Protein AF-A0A3N4JJP2-F1 (afdb_monomer_lite)

Foldseek 3Di:
DCCVLPVVVLVVQLVVLLVVVLVVPVVPPCNVVDDPVNVVVSSVVSNVVSVVVCCVPVVVSVVLVCQLCPNPDDPVCPSVVSHNDPPCPPDDDDPVVVVVVVVVVVVVPDDDDDDPPPDDDDDDPDDD

pLDDT: mean 79.4, std 16.86, range [38.22, 97.25]

Sequence (128 aa):
PLDISVNKPFKEMLRDLIDQKIFELESMEAFERWTVGDRHIMTTECVGNAFHQFHTHKVAIIHSSFCNVGLSLLIDSSLDYKIDIKGFENFQIGHWRQDLRTLDELADVGDTVDIEDTSIEFVHTGLE

Radius of gyration: 24.87 Å; chains: 1; bounding box: 68×40×52 Å

Structure (mmCIF, N/CA/C/O backbone):
data_AF-A0A3N4JJP2-F1
#
_entry.id   AF-A0A3N4JJP2-F1
#
loop_
_atom_site.group_PDB
_atom_site.id
_atom_site.type_symbol
_atom_site.label_atom_id
_atom_site.label_alt_id
_atom_site.label_comp_id
_atom_site.label_asym_id
_atom_site.label_entity_id
_atom_site.label_seq_id
_atom_site.pdbx_PDB_ins_code
_atom_site.Cartn_x
_atom_site.Cartn_y
_atom_site.Cartn_z
_atom_site.occupancy
_atom_site.B_iso_or_equiv
_atom_site.auth_seq_id
_atom_site.auth_comp_id
_atom_site.auth_asym_id
_atom_site.auth_atom_id
_atom_site.pdbx_PDB_model_num
ATOM 1 N N . PRO A 1 1 ? -5.125 6.516 10.486 1.00 71.06 1 PRO A N 1
ATOM 2 C CA . PRO A 1 1 ? -5.024 5.099 10.933 1.00 71.06 1 PRO A CA 1
ATOM 3 C C . PRO A 1 1 ? -4.674 4.143 9.787 1.00 71.06 1 PRO A C 1
ATOM 5 O O . PRO A 1 1 ? -3.596 3.564 9.816 1.00 71.06 1 PRO A O 1
ATOM 8 N N . LEU A 1 2 ? -5.516 4.065 8.747 1.00 82.50 2 LEU A N 1
ATOM 9 C CA . LEU A 1 2 ? -5.271 3.224 7.564 1.00 82.50 2 LEU A CA 1
ATOM 10 C C . LEU A 1 2 ? -3.965 3.570 6.840 1.00 82.50 2 LEU A C 1
ATOM 12 O O . LEU A 1 2 ? -3.231 2.676 6.438 1.00 82.50 2 LEU A O 1
ATOM 16 N N . ASP A 1 3 ? -3.634 4.859 6.731 1.00 78.94 3 ASP A N 1
ATOM 17 C CA . ASP A 1 3 ? -2.405 5.270 6.047 1.00 78.94 3 ASP A CA 1
ATOM 18 C C . ASP A 1 3 ? -1.133 4.724 6.722 1.00 78.94 3 ASP A C 1
ATOM 20 O O . ASP A 1 3 ? -0.211 4.256 6.061 1.00 78.94 3 ASP A O 1
ATOM 24 N N . ILE A 1 4 ? -1.122 4.681 8.056 1.00 83.56 4 ILE A N 1
ATOM 25 C CA . ILE A 1 4 ? 0.013 4.164 8.827 1.00 83.56 4 ILE A CA 1
ATOM 26 C C . ILE A 1 4 ? -0.007 2.634 8.861 1.00 83.56 4 ILE A C 1
ATOM 28 O O . ILE A 1 4 ? 1.029 2.006 8.666 1.00 83.56 4 ILE A O 1
ATOM 32 N N . SER A 1 5 ? -1.167 2.032 9.122 1.00 85.19 5 SER A N 1
ATOM 33 C CA . SER A 1 5 ? -1.268 0.592 9.371 1.00 85.19 5 SER A CA 1
ATOM 34 C C . SER A 1 5 ? -1.331 -0.246 8.094 1.00 85.19 5 SER A C 1
ATOM 36 O O . SER A 1 5 ? -0.920 -1.400 8.108 1.00 85.19 5 SER A O 1
ATOM 38 N N . VAL A 1 6 ? -1.826 0.313 6.988 1.00 90.94 6 VAL A N 1
ATOM 39 C CA . VAL A 1 6 ? -2.012 -0.398 5.714 1.00 90.94 6 VAL A CA 1
ATOM 40 C C . VAL A 1 6 ? -1.140 0.215 4.624 1.00 90.94 6 VAL A C 1
ATOM 42 O O . VAL A 1 6 ? -0.273 -0.476 4.092 1.00 90.94 6 VAL A O 1
ATOM 45 N N . ASN A 1 7 ? -1.300 1.508 4.316 1.00 91.44 7 ASN A N 1
ATOM 46 C CA . ASN A 1 7 ? -0.629 2.095 3.149 1.00 91.44 7 ASN A CA 1
ATOM 47 C C . ASN A 1 7 ? 0.890 2.108 3.294 1.00 91.44 7 ASN A C 1
ATOM 49 O O . ASN A 1 7 ? 1.588 1.760 2.347 1.00 91.44 7 ASN A O 1
ATOM 53 N N . LYS A 1 8 ? 1.414 2.520 4.451 1.00 92.81 8 LYS A N 1
ATOM 54 C CA . LYS A 1 8 ? 2.858 2.565 4.692 1.00 92.81 8 LYS A CA 1
ATOM 55 C C . LYS A 1 8 ? 3.516 1.185 4.537 1.00 92.81 8 LYS A C 1
ATOM 57 O O . LYS A 1 8 ? 4.382 1.074 3.672 1.00 92.81 8 LYS A O 1
ATOM 62 N N . PRO A 1 9 ? 3.103 0.131 5.266 1.00 93.75 9 PRO A N 1
ATOM 63 C CA . PRO A 1 9 ? 3.737 -1.177 5.125 1.00 93.75 9 PRO A CA 1
ATOM 64 C C . PRO A 1 9 ? 3.481 -1.825 3.757 1.00 93.75 9 PRO A C 1
ATOM 66 O O . PRO A 1 9 ? 4.312 -2.600 3.294 1.00 93.75 9 PRO A O 1
ATOM 69 N N . PHE A 1 10 ? 2.371 -1.506 3.081 1.00 95.50 10 PHE A N 1
ATOM 70 C CA . PHE A 1 10 ? 2.160 -1.926 1.694 1.00 95.50 10 PHE A CA 1
ATOM 71 C C . PHE A 1 10 ? 3.157 -1.255 0.738 1.00 95.50 10 PHE A C 1
ATOM 73 O O . PHE A 1 10 ? 3.778 -1.931 -0.076 1.00 95.50 10 PHE A O 1
ATOM 80 N N . LYS A 1 11 ? 3.347 0.066 0.852 1.00 94.88 11 LYS A N 1
ATOM 81 C CA . LYS A 1 11 ? 4.304 0.829 0.033 1.00 94.88 11 LYS A CA 1
ATOM 82 C C . LYS A 1 11 ? 5.749 0.394 0.277 1.00 94.88 11 LYS A C 1
ATOM 84 O O . LYS A 1 11 ? 6.524 0.374 -0.671 1.00 94.88 11 LYS A O 1
ATOM 89 N N . GLU A 1 12 ? 6.101 0.067 1.519 1.00 95.56 12 GLU A N 1
ATOM 90 C CA . GLU A 1 12 ? 7.413 -0.496 1.868 1.00 95.56 12 GLU A CA 1
ATOM 91 C C . GLU A 1 12 ? 7.621 -1.846 1.165 1.00 95.56 12 GLU A C 1
ATOM 93 O O . GLU A 1 12 ? 8.578 -1.987 0.415 1.00 95.56 12 GLU A O 1
ATOM 98 N N . MET A 1 13 ? 6.664 -2.774 1.270 1.00 95.81 13 MET A N 1
ATOM 99 C CA . MET A 1 13 ? 6.730 -4.066 0.570 1.00 95.81 13 MET A CA 1
ATOM 100 C C . MET A 1 13 ? 6.801 -3.921 -0.957 1.00 95.81 13 MET A C 1
ATOM 102 O O . MET A 1 13 ? 7.562 -4.625 -1.615 1.00 95.81 13 MET A O 1
ATOM 106 N N . LEU A 1 14 ? 6.005 -3.018 -1.536 1.00 97.25 14 LEU A N 1
ATOM 107 C CA . LEU A 1 14 ? 6.033 -2.755 -2.973 1.00 97.25 14 LEU A CA 1
ATOM 108 C C . LEU A 1 14 ? 7.400 -2.229 -3.420 1.00 97.25 14 LEU A C 1
ATOM 110 O O . LEU A 1 14 ? 7.889 -2.634 -4.471 1.00 97.25 14 LEU A O 1
ATOM 114 N N . ARG A 1 15 ? 8.011 -1.340 -2.630 1.00 96.56 15 ARG A N 1
ATOM 115 C CA . ARG A 1 15 ? 9.351 -0.821 -2.909 1.00 96.56 15 ARG A CA 1
ATOM 116 C C . ARG A 1 15 ? 10.377 -1.947 -2.914 1.00 96.56 15 ARG A C 1
ATOM 118 O O . ARG A 1 15 ? 11.081 -2.080 -3.905 1.00 96.56 15 ARG A O 1
ATOM 125 N N . ASP A 1 16 ? 10.383 -2.787 -1.882 1.00 95.94 16 ASP A N 1
ATOM 126 C CA . ASP A 1 16 ? 11.325 -3.906 -1.776 1.00 95.94 16 ASP A CA 1
ATOM 127 C C . ASP A 1 16 ? 11.204 -4.865 -2.976 1.00 95.94 16 ASP A C 1
ATOM 129 O O . ASP A 1 16 ? 12.209 -5.297 -3.537 1.00 95.94 16 ASP A O 1
ATOM 133 N N . LEU A 1 17 ? 9.974 -5.155 -3.422 1.00 95.38 17 LEU A N 1
ATOM 134 C CA . LEU A 1 17 ? 9.727 -6.005 -4.592 1.00 95.38 17 LEU A CA 1
ATOM 135 C C . LEU A 1 17 ? 10.181 -5.361 -5.905 1.00 95.38 17 LEU A C 1
ATOM 137 O O . LEU A 1 17 ? 10.736 -6.053 -6.756 1.00 95.38 17 LEU A O 1
ATOM 141 N N . ILE A 1 18 ? 9.945 -4.060 -6.086 1.00 94.69 18 ILE A N 1
ATOM 142 C CA . ILE A 1 18 ? 10.413 -3.332 -7.272 1.00 94.69 18 ILE A CA 1
ATOM 143 C C . ILE A 1 18 ? 11.941 -3.303 -7.299 1.00 94.69 18 ILE A C 1
ATOM 145 O O . ILE A 1 18 ? 12.520 -3.622 -8.333 1.00 9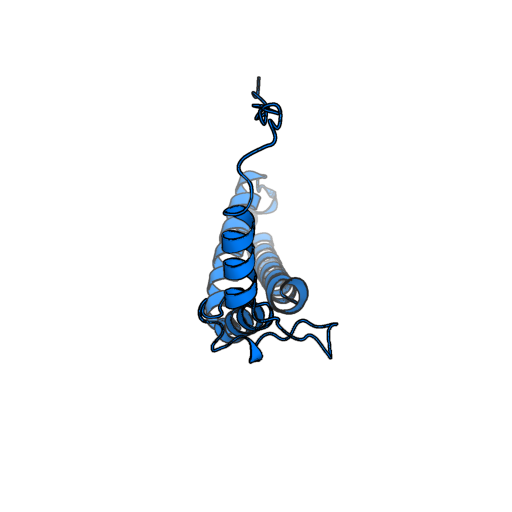4.69 18 ILE A O 1
ATOM 149 N N . ASP A 1 19 ? 12.586 -2.977 -6.180 1.00 93.88 19 ASP A N 1
ATOM 150 C CA . ASP A 1 19 ? 14.045 -2.901 -6.081 1.00 93.88 19 ASP A CA 1
ATOM 151 C C . ASP A 1 19 ? 14.683 -4.270 -6.358 1.00 93.88 19 ASP A C 1
ATOM 153 O O . ASP A 1 19 ? 15.631 -4.369 -7.139 1.00 93.88 19 ASP A O 1
ATOM 157 N N . GLN A 1 20 ? 14.114 -5.345 -5.800 1.00 93.25 20 GLN A N 1
ATOM 158 C CA . GLN A 1 20 ? 14.554 -6.707 -6.093 1.00 93.25 20 GLN A CA 1
ATOM 159 C C . GLN A 1 20 ? 14.395 -7.045 -7.580 1.00 93.25 20 GLN A C 1
ATOM 161 O O . GLN A 1 20 ? 15.322 -7.572 -8.195 1.00 93.25 20 GLN A O 1
ATOM 166 N N . LYS A 1 21 ? 13.240 -6.730 -8.176 1.00 91.56 21 LYS A N 1
ATOM 167 C CA . LYS A 1 21 ? 12.978 -7.022 -9.589 1.00 91.56 21 LYS A CA 1
ATOM 168 C C . LYS A 1 21 ? 13.928 -6.240 -10.497 1.00 91.56 21 LYS A C 1
ATOM 170 O O . LYS A 1 21 ? 14.462 -6.812 -11.440 1.00 91.56 21 LYS A O 1
ATOM 175 N N . ILE A 1 22 ? 14.185 -4.963 -10.202 1.00 89.81 22 ILE A N 1
ATOM 176 C CA . ILE A 1 22 ? 15.171 -4.143 -10.922 1.00 89.81 22 ILE A CA 1
ATOM 177 C C . ILE A 1 22 ? 16.554 -4.785 -10.831 1.00 89.81 22 ILE A C 1
ATOM 179 O O . ILE A 1 22 ? 17.180 -4.974 -11.866 1.00 89.81 22 ILE A O 1
ATOM 183 N N . PHE A 1 23 ? 17.000 -5.188 -9.641 1.00 89.62 23 PHE A N 1
ATOM 184 C CA . PHE A 1 23 ? 18.301 -5.835 -9.463 1.00 89.62 23 PHE A CA 1
ATOM 185 C C . PHE A 1 23 ? 18.432 -7.138 -10.271 1.00 89.62 23 PHE A C 1
ATOM 187 O O . PHE A 1 23 ? 19.452 -7.375 -10.920 1.00 89.62 23 PHE A O 1
ATOM 194 N N . GLU A 1 24 ? 17.389 -7.975 -10.278 1.00 87.12 24 GLU A N 1
ATOM 195 C CA . GLU A 1 24 ? 17.340 -9.201 -11.087 1.00 87.12 24 GLU A CA 1
ATOM 196 C C . GLU A 1 24 ? 17.472 -8.894 -12.586 1.00 87.12 24 GLU A C 1
ATOM 198 O O . GLU A 1 24 ? 18.165 -9.604 -13.315 1.00 87.12 24 GLU A O 1
ATOM 203 N N . LEU A 1 25 ? 16.846 -7.815 -13.048 1.00 85.00 25 LEU A N 1
ATOM 204 C CA . LEU A 1 25 ? 16.793 -7.447 -14.457 1.00 85.00 25 LEU A CA 1
ATOM 205 C C . LEU A 1 25 ? 18.013 -6.656 -14.930 1.00 85.00 25 LEU A C 1
ATOM 207 O O . LEU A 1 25 ? 18.451 -6.883 -16.049 1.00 85.00 25 LEU A O 1
ATOM 211 N N . GLU A 1 26 ? 18.601 -5.787 -14.106 1.00 78.75 26 GLU A N 1
ATOM 212 C CA . GLU A 1 26 ? 19.855 -5.071 -14.403 1.00 78.75 26 GLU A CA 1
ATOM 213 C C . GLU A 1 26 ? 21.007 -6.035 -14.698 1.00 78.75 26 GLU A C 1
ATOM 215 O O . GLU A 1 26 ? 21.903 -5.720 -15.478 1.00 78.75 26 GLU A O 1
ATOM 220 N N . SER A 1 27 ? 20.957 -7.244 -14.133 1.00 73.88 27 SER A N 1
ATOM 221 C CA . SER A 1 27 ? 21.901 -8.316 -14.457 1.00 73.88 27 SER A CA 1
ATOM 222 C C . SER A 1 27 ? 21.756 -8.862 -15.891 1.00 73.88 27 SER A C 1
ATOM 224 O O . SER A 1 27 ? 22.627 -9.591 -16.370 1.00 73.88 27 SER A O 1
ATOM 226 N N . MET A 1 28 ? 20.677 -8.505 -16.596 1.00 76.12 28 MET A N 1
ATOM 227 C CA . MET A 1 28 ? 20.390 -8.894 -17.973 1.00 76.12 28 MET A CA 1
ATOM 228 C C . MET A 1 28 ? 20.742 -7.762 -18.946 1.00 76.12 28 MET A C 1
ATOM 230 O O . MET A 1 28 ? 20.237 -6.647 -18.845 1.00 76.12 28 MET A O 1
ATOM 234 N N . GLU A 1 29 ? 21.502 -8.087 -19.993 1.00 64.25 29 GLU A N 1
ATOM 235 C CA . GLU A 1 29 ? 21.934 -7.145 -21.046 1.00 64.25 29 GLU A CA 1
ATOM 236 C C . GLU A 1 29 ? 20.761 -6.409 -21.745 1.00 64.25 29 GLU A C 1
ATOM 238 O O . GLU A 1 29 ? 20.923 -5.337 -22.324 1.00 64.25 29 GLU A O 1
ATOM 243 N N . ALA A 1 30 ? 19.546 -6.963 -21.676 1.00 70.88 30 ALA A N 1
ATOM 244 C CA . ALA A 1 30 ? 18.341 -6.384 -22.266 1.00 70.88 30 ALA A CA 1
ATOM 245 C C . ALA A 1 30 ? 17.732 -5.220 -21.459 1.00 70.88 30 ALA A C 1
ATOM 247 O O . ALA A 1 30 ? 16.930 -4.468 -22.017 1.00 70.88 30 ALA A O 1
ATOM 248 N N . PHE A 1 31 ? 18.084 -5.054 -20.181 1.00 74.88 31 PHE A N 1
ATOM 249 C CA . PHE A 1 31 ? 17.456 -4.057 -19.306 1.00 74.88 31 PHE A CA 1
ATOM 250 C C . PHE A 1 31 ? 17.760 -2.615 -19.718 1.00 74.88 31 PHE A C 1
ATOM 252 O O . PHE A 1 31 ? 16.874 -1.761 -19.684 1.00 74.88 31 PHE A O 1
ATOM 259 N N . GLU A 1 32 ? 18.964 -2.346 -20.230 1.00 74.50 32 GLU A N 1
ATOM 260 C CA . GLU A 1 32 ? 19.330 -1.019 -20.749 1.00 74.50 32 GLU A CA 1
ATOM 261 C C . GLU A 1 32 ? 18.452 -0.570 -21.933 1.00 74.50 32 GLU A C 1
ATOM 263 O O . GLU A 1 32 ? 18.352 0.623 -22.220 1.00 74.50 32 GLU A O 1
ATOM 268 N N . ARG A 1 33 ? 17.782 -1.510 -22.615 1.00 84.44 33 ARG A N 1
ATOM 269 C CA . ARG A 1 33 ? 16.917 -1.245 -23.778 1.00 84.44 33 ARG A CA 1
ATOM 270 C C . ARG A 1 33 ? 15.433 -1.171 -23.437 1.00 84.44 33 ARG A C 1
ATOM 272 O O . ARG A 1 33 ? 14.612 -1.059 -24.347 1.00 84.44 33 ARG A O 1
ATOM 279 N N . TRP A 1 34 ? 15.078 -1.251 -22.160 1.00 87.12 34 TRP A N 1
ATOM 280 C CA . TRP A 1 34 ? 13.685 -1.254 -21.742 1.00 87.12 34 TRP A CA 1
ATOM 281 C C . TRP A 1 34 ? 12.967 0.033 -22.109 1.00 87.12 34 TRP A C 1
ATOM 283 O O . TRP A 1 34 ? 13.378 1.143 -21.751 1.00 87.12 34 TRP A O 1
ATOM 293 N N . THR A 1 35 ? 11.834 -0.140 -22.773 1.00 90.81 35 THR A N 1
ATOM 294 C CA . THR A 1 35 ? 10.907 0.942 -23.065 1.00 90.81 35 THR A CA 1
ATOM 295 C C . THR A 1 35 ? 10.142 1.348 -21.804 1.00 90.81 35 THR A C 1
ATOM 297 O O . THR A 1 35 ? 10.146 0.663 -20.778 1.00 90.81 35 THR A O 1
ATOM 300 N N . VAL A 1 36 ? 9.423 2.469 -21.879 1.00 90.88 36 VAL A N 1
ATOM 301 C CA . VAL A 1 36 ? 8.474 2.861 -20.823 1.00 90.88 36 VAL A CA 1
ATOM 302 C C . VAL A 1 36 ? 7.395 1.785 -20.624 1.00 90.88 36 VAL A C 1
ATOM 304 O O . VAL A 1 36 ? 6.995 1.526 -19.491 1.00 90.88 36 VAL A O 1
ATOM 307 N N . GLY A 1 37 ? 6.971 1.117 -21.704 1.00 94.44 37 GLY A N 1
ATOM 308 C CA . GLY A 1 37 ? 5.987 0.034 -21.650 1.00 94.44 37 GLY A CA 1
ATOM 309 C C . GLY A 1 37 ? 6.475 -1.162 -20.833 1.00 94.44 37 GLY A C 1
ATOM 310 O O . GLY A 1 37 ? 5.751 -1.635 -19.961 1.00 94.44 37 GLY A O 1
ATOM 311 N N . ASP A 1 38 ? 7.722 -1.586 -21.035 1.00 90.88 38 ASP A N 1
ATOM 312 C CA . ASP A 1 38 ? 8.317 -2.701 -20.285 1.00 90.88 38 ASP A CA 1
ATOM 313 C C . ASP A 1 38 ? 8.381 -2.391 -18.783 1.00 90.88 38 ASP A C 1
ATOM 315 O O . ASP A 1 38 ? 8.014 -3.215 -17.942 1.00 90.88 38 ASP A O 1
ATOM 319 N N . ARG A 1 39 ? 8.750 -1.151 -18.435 1.00 90.50 39 ARG A N 1
ATOM 320 C CA . ARG A 1 39 ? 8.764 -0.681 -17.040 1.00 90.50 39 ARG A CA 1
ATOM 321 C C . ARG A 1 39 ? 7.368 -0.663 -16.423 1.00 90.50 39 ARG A C 1
ATOM 323 O O . ARG A 1 39 ? 7.223 -1.010 -15.250 1.00 90.50 39 ARG A O 1
ATOM 330 N N . HIS A 1 40 ? 6.346 -0.276 -17.186 1.00 94.19 40 HIS A N 1
ATOM 331 C CA . HIS A 1 40 ? 4.958 -0.327 -16.725 1.00 94.19 40 HIS A CA 1
ATOM 332 C C . HIS A 1 40 ? 4.511 -1.763 -16.463 1.00 94.19 40 HIS A C 1
ATOM 334 O O . HIS A 1 40 ? 3.970 -2.027 -15.393 1.00 94.19 40 HIS A O 1
ATOM 340 N N . ILE A 1 41 ? 4.788 -2.689 -17.385 1.00 93.44 41 ILE A N 1
ATOM 341 C CA . ILE A 1 41 ? 4.445 -4.110 -17.229 1.00 93.44 41 ILE A CA 1
ATOM 342 C C . ILE A 1 41 ? 5.085 -4.673 -15.956 1.00 93.44 41 ILE A C 1
ATOM 344 O O . ILE A 1 41 ? 4.379 -5.237 -15.119 1.00 93.44 41 ILE A O 1
ATOM 348 N N . MET A 1 42 ? 6.388 -4.447 -15.765 1.00 93.94 42 MET A N 1
ATOM 349 C CA . MET A 1 42 ? 7.107 -4.866 -14.558 1.00 93.94 42 MET A CA 1
ATOM 350 C C . MET A 1 42 ? 6.487 -4.263 -13.293 1.00 93.94 42 MET A C 1
ATOM 352 O O . MET A 1 42 ? 6.210 -4.976 -12.331 1.00 93.94 42 MET A O 1
ATOM 356 N N . THR A 1 43 ? 6.198 -2.960 -13.304 1.00 94.38 43 THR A N 1
ATOM 357 C CA . THR A 1 43 ? 5.587 -2.285 -12.151 1.00 94.38 43 THR A CA 1
ATOM 358 C C . THR A 1 43 ? 4.220 -2.884 -11.817 1.00 94.38 43 THR A C 1
ATOM 360 O O . THR A 1 43 ? 3.925 -3.130 -10.650 1.00 94.38 43 THR A O 1
ATOM 363 N N . THR A 1 44 ? 3.384 -3.157 -12.822 1.00 96.75 44 THR A N 1
ATOM 364 C CA . THR A 1 44 ? 2.071 -3.788 -12.634 1.00 96.75 44 THR A CA 1
ATOM 365 C C . THR A 1 44 ? 2.193 -5.200 -12.058 1.00 96.75 44 THR A C 1
ATOM 367 O O . THR A 1 44 ? 1.444 -5.536 -11.139 1.00 96.75 44 THR A O 1
ATOM 370 N N . GLU A 1 45 ? 3.150 -6.003 -12.532 1.00 96.12 45 GLU A N 1
ATOM 371 C CA . GLU A 1 45 ? 3.454 -7.324 -11.962 1.00 96.12 45 GLU A CA 1
ATOM 372 C C . GLU A 1 45 ? 3.839 -7.207 -10.478 1.00 96.12 45 GLU A C 1
ATOM 374 O O . GLU A 1 45 ? 3.253 -7.886 -9.629 1.00 96.12 45 GLU A O 1
ATOM 379 N N . CYS A 1 46 ? 4.759 -6.297 -10.145 1.00 96.56 46 CYS A N 1
ATOM 380 C CA . CYS A 1 46 ? 5.197 -6.060 -8.769 1.00 96.56 46 CYS A CA 1
ATOM 381 C C . CYS A 1 46 ? 4.051 -5.600 -7.862 1.00 96.56 46 CYS A C 1
ATOM 383 O O . CYS A 1 46 ? 3.938 -6.091 -6.741 1.00 96.56 46 CYS A O 1
ATOM 385 N N . VAL A 1 47 ? 3.162 -4.719 -8.335 1.00 97.12 47 VAL A N 1
ATOM 386 C CA . VAL A 1 47 ? 1.966 -4.297 -7.582 1.00 97.12 47 VAL A CA 1
ATOM 387 C C . VAL A 1 47 ? 1.040 -5.479 -7.305 1.00 97.12 47 VAL A C 1
ATOM 389 O O . VAL A 1 47 ? 0.589 -5.644 -6.170 1.00 97.12 47 VAL A O 1
ATOM 392 N N . GLY A 1 48 ? 0.776 -6.322 -8.308 1.00 97.19 48 GLY A N 1
ATOM 393 C CA . GLY A 1 48 ? -0.052 -7.518 -8.139 1.00 97.19 48 GLY A CA 1
ATOM 394 C C . GLY A 1 48 ? 0.539 -8.492 -7.119 1.00 97.19 48 GLY A C 1
ATOM 395 O O . GLY A 1 48 ? -0.166 -8.970 -6.227 1.00 97.19 48 GLY A O 1
ATOM 396 N N . ASN A 1 49 ? 1.849 -8.729 -7.196 1.00 96.44 49 ASN A N 1
ATOM 397 C CA . ASN A 1 49 ? 2.565 -9.590 -6.260 1.00 96.44 49 ASN A CA 1
ATOM 398 C C . ASN A 1 49 ? 2.565 -9.007 -4.835 1.00 96.44 49 ASN A C 1
ATOM 400 O O . ASN A 1 49 ? 2.211 -9.701 -3.881 1.00 96.44 49 ASN A O 1
ATOM 404 N N . ALA A 1 50 ? 2.860 -7.711 -4.693 1.00 96.81 50 ALA A N 1
ATOM 405 C CA . ALA A 1 50 ? 2.807 -7.002 -3.417 1.00 96.81 50 ALA A CA 1
ATOM 406 C C . ALA A 1 50 ? 1.421 -7.112 -2.780 1.00 96.81 50 ALA A C 1
ATOM 408 O O . ALA A 1 50 ? 1.308 -7.433 -1.601 1.00 96.81 50 ALA A O 1
ATOM 409 N N . PHE A 1 51 ? 0.351 -6.907 -3.554 1.00 95.62 51 PHE A N 1
ATOM 410 C CA . PHE A 1 51 ? -1.015 -7.040 -3.053 1.00 95.62 51 PHE A CA 1
ATOM 411 C C . PHE A 1 51 ? -1.316 -8.463 -2.586 1.00 95.62 51 PHE A C 1
ATOM 413 O O . PHE A 1 51 ? -1.816 -8.644 -1.476 1.00 95.62 51 PHE A O 1
ATOM 420 N N . HIS A 1 52 ? -0.969 -9.473 -3.384 1.00 96.44 52 HIS A N 1
ATOM 421 C CA . HIS A 1 52 ? -1.188 -10.869 -3.019 1.00 96.44 52 HIS A CA 1
ATOM 422 C C . HIS A 1 52 ? -0.452 -11.247 -1.725 1.00 96.44 52 HIS A C 1
ATOM 424 O O . HIS A 1 52 ? -1.047 -11.820 -0.804 1.00 96.44 52 HIS A O 1
ATOM 430 N N . GLN A 1 53 ? 0.826 -10.879 -1.614 1.00 95.94 53 GLN A N 1
ATOM 431 C CA . GLN A 1 53 ? 1.625 -11.135 -0.418 1.00 95.94 53 GLN A CA 1
ATOM 432 C C . GLN A 1 53 ? 1.102 -10.361 0.790 1.00 95.94 53 GLN A C 1
ATOM 434 O O . GLN A 1 53 ? 0.965 -10.938 1.871 1.00 95.94 53 GLN A O 1
ATOM 439 N N . PHE A 1 54 ? 0.776 -9.082 0.624 1.00 95.38 54 PHE A N 1
ATOM 440 C CA . PHE A 1 54 ? 0.285 -8.240 1.707 1.00 95.38 54 PHE A CA 1
ATOM 441 C C . PHE A 1 54 ? -1.061 -8.740 2.232 1.00 95.38 54 PHE A C 1
ATOM 443 O O . PHE A 1 54 ? -1.229 -8.895 3.440 1.00 95.38 54 PHE A O 1
ATOM 450 N N . HIS A 1 55 ? -1.992 -9.069 1.338 1.00 93.31 55 HIS A N 1
ATOM 451 C CA . HIS A 1 55 ? -3.288 -9.629 1.704 1.00 93.31 55 HIS A CA 1
ATOM 452 C C . HIS A 1 55 ? -3.140 -10.957 2.458 1.00 93.31 55 HIS A C 1
ATOM 454 O O . HIS A 1 55 ? -3.806 -11.166 3.467 1.00 93.31 55 HIS A O 1
ATOM 460 N N . THR A 1 56 ? -2.225 -11.826 2.023 1.00 94.19 56 THR A N 1
ATOM 461 C CA . THR A 1 56 ? -2.006 -13.140 2.649 1.00 94.19 56 THR A CA 1
ATOM 462 C C . THR A 1 56 ? -1.358 -13.026 4.031 1.00 94.19 56 THR A C 1
ATOM 464 O O . THR A 1 56 ? -1.818 -13.646 4.987 1.00 94.19 56 THR A O 1
ATOM 467 N N . HIS A 1 57 ? -0.311 -12.210 4.172 1.00 93.19 57 HIS A N 1
ATOM 468 C CA . HIS A 1 57 ? 0.491 -12.163 5.400 1.00 93.19 57 HIS A CA 1
ATOM 469 C C . HIS A 1 57 ? 0.019 -11.108 6.406 1.00 93.19 57 HIS A C 1
ATOM 471 O O . HIS A 1 57 ? 0.294 -11.230 7.600 1.00 93.19 57 HIS A O 1
ATOM 477 N N . LYS A 1 58 ? -0.663 -10.049 5.955 1.00 92.50 58 LYS A N 1
ATOM 478 C CA . LYS A 1 58 ? -1.084 -8.911 6.790 1.00 92.50 58 LYS A CA 1
ATOM 479 C C . LYS A 1 58 ? -2.607 -8.800 6.927 1.00 92.50 58 LYS A C 1
ATOM 481 O O . LYS A 1 58 ? -3.093 -7.753 7.352 1.00 92.50 58 LYS A O 1
ATOM 486 N N . VAL A 1 59 ? -3.360 -9.875 6.662 1.00 92.62 59 VAL A N 1
ATOM 487 C CA . VAL A 1 59 ? -4.835 -9.910 6.776 1.00 92.62 59 VAL A CA 1
ATOM 488 C C . VAL A 1 59 ? -5.345 -9.376 8.117 1.00 92.62 59 VAL A C 1
ATOM 490 O O . VAL A 1 59 ? -6.284 -8.587 8.157 1.00 92.62 59 VAL A O 1
ATOM 493 N N . ALA A 1 60 ? -4.678 -9.732 9.219 1.00 91.75 60 ALA A N 1
ATOM 494 C CA . ALA A 1 60 ? -5.065 -9.291 10.553 1.00 91.75 60 ALA A CA 1
ATOM 495 C C . ALA A 1 60 ? -4.943 -7.770 10.720 1.00 91.75 60 ALA A C 1
ATOM 497 O O . ALA A 1 60 ? -5.796 -7.158 11.355 1.00 91.75 60 ALA A O 1
ATOM 498 N N . ILE A 1 61 ? -3.913 -7.159 10.120 1.00 90.94 61 ILE A N 1
ATOM 499 C CA . ILE A 1 61 ? -3.701 -5.707 10.150 1.00 90.94 61 ILE A CA 1
ATOM 500 C C . ILE A 1 61 ? -4.752 -5.003 9.298 1.00 90.94 61 ILE A C 1
ATOM 502 O O . ILE A 1 61 ? -5.273 -3.973 9.714 1.00 90.94 61 ILE A O 1
ATOM 506 N N . ILE A 1 62 ? -5.089 -5.552 8.130 1.00 90.38 62 ILE A N 1
ATOM 507 C CA . ILE A 1 62 ? -6.156 -5.008 7.281 1.00 90.38 62 ILE A CA 1
ATOM 508 C C . ILE A 1 62 ? -7.473 -5.032 8.060 1.00 90.38 62 ILE A C 1
ATOM 510 O O . ILE A 1 62 ? -8.090 -3.989 8.252 1.00 90.38 62 ILE A O 1
ATOM 514 N N . HIS A 1 63 ? -7.856 -6.195 8.588 1.00 90.69 63 HIS A N 1
ATOM 515 C CA . HIS A 1 63 ? -9.107 -6.356 9.317 1.00 90.69 63 HIS A CA 1
ATOM 516 C C . HIS A 1 63 ? -9.179 -5.444 10.547 1.00 90.69 63 HIS A C 1
ATOM 518 O O . HIS A 1 63 ? -10.146 -4.703 10.705 1.00 90.69 63 HIS A O 1
ATOM 524 N N . SER A 1 64 ? -8.147 -5.437 11.398 1.00 89.38 64 SER A N 1
ATOM 525 C CA . SER A 1 64 ? -8.133 -4.572 12.582 1.00 89.38 64 SER A CA 1
ATOM 526 C C . SER A 1 64 ? -8.187 -3.097 12.199 1.00 89.38 64 SER A C 1
ATOM 528 O O . SER A 1 64 ? -8.972 -2.349 12.768 1.00 89.38 64 SER A O 1
ATOM 530 N N . SER A 1 65 ? -7.435 -2.675 11.183 1.00 90.44 65 SER A N 1
ATOM 531 C CA . SER A 1 65 ? -7.398 -1.267 10.789 1.00 90.44 65 SER A CA 1
ATOM 532 C C . SER A 1 65 ? -8.738 -0.786 10.241 1.00 90.44 65 SER A C 1
ATOM 534 O O . SER A 1 65 ? -9.108 0.350 10.523 1.00 90.44 65 SER A O 1
ATOM 536 N N . PHE A 1 66 ? -9.469 -1.627 9.500 1.00 90.06 66 PHE A N 1
ATOM 537 C CA . PHE A 1 66 ? -10.809 -1.311 8.999 1.00 90.06 66 PHE A CA 1
ATOM 538 C C . PHE A 1 66 ? -11.875 -1.362 10.102 1.00 90.06 66 PHE A C 1
ATOM 540 O O . PHE A 1 66 ? -12.745 -0.493 10.137 1.00 90.06 66 PHE A O 1
ATOM 547 N N . CYS A 1 67 ? -11.797 -2.320 11.033 1.00 89.69 67 CYS A N 1
ATOM 548 C CA . CYS A 1 67 ? -12.678 -2.358 12.204 1.00 89.69 67 CYS A CA 1
ATOM 549 C C . CYS A 1 67 ? -12.492 -1.130 13.099 1.00 89.69 67 CYS A C 1
ATOM 551 O O . CYS A 1 67 ? -13.480 -0.520 13.496 1.00 89.69 67 CYS A O 1
ATOM 553 N N . ASN A 1 68 ? -11.248 -0.724 13.363 1.00 88.44 68 ASN A N 1
ATOM 554 C CA . ASN A 1 68 ? -10.948 0.415 14.230 1.00 88.44 68 ASN A CA 1
ATOM 555 C C . ASN A 1 68 ? -11.522 1.734 13.692 1.00 88.44 68 ASN A C 1
ATOM 557 O O . ASN A 1 68 ? -11.831 2.625 14.474 1.00 88.44 68 ASN A O 1
ATOM 561 N N . VAL A 1 69 ? -11.673 1.872 12.371 1.00 88.00 69 VAL A N 1
ATOM 562 C CA . VAL A 1 69 ? -12.304 3.051 11.746 1.00 88.00 69 VAL A CA 1
ATOM 563 C C . VAL A 1 69 ? -13.791 2.850 11.433 1.00 88.00 69 VAL A C 1
ATOM 565 O O . VAL A 1 69 ? -14.391 3.697 10.781 1.00 88.00 69 VAL A O 1
ATOM 568 N N . GLY A 1 70 ? -14.386 1.729 11.846 1.00 87.56 70 GLY A N 1
ATOM 569 C CA . GLY A 1 70 ? -15.807 1.436 11.648 1.00 87.56 70 GLY A CA 1
ATOM 570 C C . GLY A 1 70 ? -16.203 0.916 10.261 1.00 87.56 70 GLY A C 1
ATOM 571 O O . GLY A 1 70 ? -17.349 0.525 10.073 1.00 87.56 70 GLY A O 1
ATOM 572 N N . LEU A 1 71 ? -15.282 0.835 9.295 1.00 89.12 71 LEU A N 1
ATOM 573 C CA . LEU A 1 71 ? -15.592 0.458 7.903 1.00 89.12 71 LEU A CA 1
ATOM 574 C C . LEU A 1 71 ? -15.987 -1.017 7.725 1.00 89.12 71 LEU A C 1
ATOM 576 O O . LEU A 1 71 ? -16.581 -1.378 6.713 1.00 89.12 71 LEU A O 1
ATOM 580 N N . SER A 1 72 ? -15.632 -1.878 8.678 1.00 91.06 72 SER A N 1
ATOM 581 C CA . SER A 1 72 ? -15.976 -3.310 8.665 1.00 91.06 72 SER A CA 1
ATOM 582 C C . SER A 1 72 ? -16.767 -3.739 9.901 1.00 91.06 72 SER A C 1
ATOM 584 O O . SER A 1 72 ? -16.707 -4.900 10.304 1.00 91.06 72 SER A O 1
ATOM 586 N N . LEU A 1 73 ? -17.475 -2.806 10.537 1.00 88.81 73 LEU A N 1
ATOM 587 C CA . LEU A 1 73 ? -18.379 -3.115 11.643 1.00 88.81 73 LEU A CA 1
ATOM 588 C C . LEU A 1 73 ? -19.805 -3.357 11.144 1.00 88.81 73 LEU A C 1
ATOM 590 O O . LEU A 1 73 ? -20.181 -2.975 10.037 1.00 88.81 73 LEU A O 1
ATOM 594 N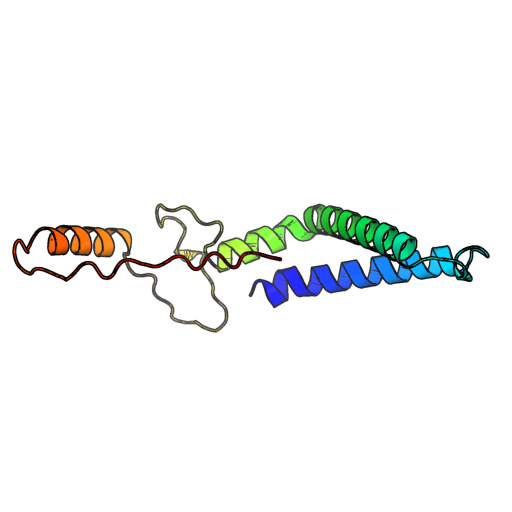 N . LEU A 1 74 ? -20.594 -4.039 11.973 1.00 86.94 74 LEU A N 1
ATOM 595 C CA . LEU A 1 74 ? -21.992 -4.317 11.677 1.00 86.94 74 LEU A CA 1
ATOM 596 C C . LEU A 1 74 ? -22.821 -3.034 11.780 1.00 86.94 74 LEU A C 1
ATOM 598 O O . LEU A 1 74 ? -22.679 -2.259 12.721 1.00 86.94 74 LEU A O 1
ATOM 602 N N . ILE A 1 75 ? -23.763 -2.860 10.852 1.00 84.38 75 ILE A N 1
ATOM 603 C CA . ILE A 1 75 ? -24.677 -1.706 10.820 1.00 84.38 75 ILE A CA 1
ATOM 604 C C . ILE A 1 75 ? -25.661 -1.676 12.004 1.00 84.38 75 ILE A C 1
ATOM 606 O O . ILE A 1 75 ? -26.436 -0.735 12.169 1.00 84.38 75 ILE A O 1
ATOM 610 N N . ASP A 1 76 ? -25.701 -2.730 12.815 1.00 85.62 76 ASP A N 1
ATOM 611 C CA . ASP A 1 76 ? -26.572 -2.851 13.982 1.00 85.62 76 ASP A CA 1
ATOM 612 C C . ASP A 1 76 ? -26.030 -2.205 15.251 1.00 85.62 76 ASP A C 1
ATOM 614 O O . ASP A 1 76 ? -26.678 -2.304 16.290 1.00 85.62 76 ASP A O 1
ATOM 618 N N . SER A 1 77 ? -24.898 -1.504 15.167 1.00 81.31 77 SER A N 1
ATOM 619 C CA . SER A 1 77 ? -24.197 -0.864 16.287 1.00 81.31 77 SER A CA 1
ATOM 620 C C . SER A 1 77 ? -23.709 -1.828 17.375 1.00 81.31 77 SER A C 1
ATOM 622 O O . SER A 1 77 ? -23.121 -1.403 18.368 1.00 81.31 77 SER A O 1
ATOM 624 N N . SER A 1 78 ? -23.880 -3.145 17.195 1.00 86.88 78 SER A N 1
ATOM 625 C CA . SER A 1 78 ? -23.498 -4.148 18.200 1.00 86.88 78 SER A CA 1
ATOM 626 C C . SER A 1 78 ? -21.993 -4.191 18.460 1.00 86.88 78 SER A C 1
ATOM 628 O O . SER A 1 78 ? -21.561 -4.659 19.512 1.00 86.88 78 SER A O 1
ATOM 630 N N . LEU A 1 79 ? -21.191 -3.700 17.512 1.00 88.38 79 LEU A N 1
ATOM 631 C CA . LEU A 1 79 ? -19.733 -3.707 17.565 1.00 88.38 79 LEU A CA 1
ATOM 632 C C . LEU A 1 79 ? -19.115 -2.306 17.601 1.00 88.38 79 LEU A C 1
ATOM 634 O O . LEU A 1 79 ? -17.898 -2.195 17.481 1.00 88.38 79 LEU A O 1
ATOM 638 N N . ASP A 1 80 ? -19.911 -1.257 17.810 1.00 86.88 80 ASP A N 1
ATOM 639 C CA . ASP A 1 80 ? -19.447 0.139 17.790 1.00 86.88 80 ASP A CA 1
ATOM 640 C C . ASP A 1 80 ? -18.377 0.415 18.857 1.00 86.88 80 ASP A C 1
ATOM 642 O O . ASP A 1 80 ? -17.458 1.199 18.640 1.00 86.88 80 ASP A O 1
ATOM 646 N N . TYR A 1 81 ? -18.397 -0.333 19.965 1.00 85.88 81 TYR A N 1
ATOM 647 C CA . TYR A 1 81 ? -17.361 -0.290 21.004 1.00 85.88 81 TYR A CA 1
ATOM 648 C C . TYR A 1 81 ? -15.953 -0.696 20.517 1.00 85.88 81 TYR A C 1
ATOM 650 O O . TYR A 1 81 ? -14.984 -0.528 21.254 1.00 85.88 81 TYR A O 1
ATOM 658 N N . LYS A 1 82 ? -15.824 -1.273 19.313 1.00 86.62 82 LYS A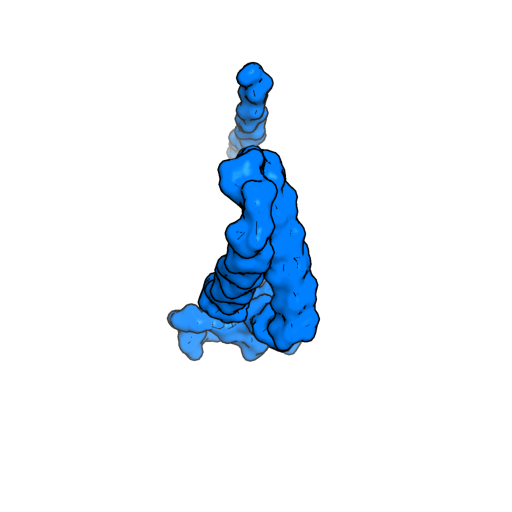 N 1
ATOM 659 C CA . LYS A 1 82 ? -14.538 -1.622 18.685 1.00 86.62 82 LYS A CA 1
ATOM 660 C C . LYS A 1 82 ? -13.935 -0.482 17.863 1.00 86.62 82 LYS A C 1
ATOM 662 O O . LYS A 1 82 ? -12.811 -0.633 17.386 1.00 86.62 82 LYS A O 1
ATOM 667 N N . ILE A 1 83 ? -14.664 0.614 17.651 1.00 88.00 83 ILE A N 1
ATOM 668 C CA . ILE A 1 83 ? -14.120 1.794 16.978 1.00 88.00 83 ILE A CA 1
ATOM 669 C C . ILE A 1 83 ? -13.067 2.420 17.892 1.00 88.00 83 ILE A C 1
ATOM 671 O O . ILE A 1 83 ? -13.340 2.764 19.037 1.00 88.00 83 ILE A O 1
ATOM 675 N N . ASP A 1 84 ? -11.863 2.573 17.359 1.00 85.56 84 ASP A N 1
ATOM 676 C CA . ASP A 1 84 ? -10.714 3.154 18.042 1.00 85.56 84 ASP A CA 1
ATOM 677 C C . ASP A 1 84 ? -9.973 4.059 17.051 1.00 85.56 84 ASP A C 1
ATOM 679 O O . ASP A 1 84 ? -9.077 3.648 16.298 1.00 85.56 84 ASP A O 1
ATOM 683 N N . ILE A 1 85 ? -10.424 5.313 16.987 1.00 80.31 85 ILE A N 1
ATOM 684 C CA . ILE A 1 85 ? -9.851 6.322 16.103 1.00 80.31 85 ILE A CA 1
ATOM 685 C C . ILE A 1 85 ? -8.743 7.041 16.863 1.00 80.31 85 ILE A C 1
ATOM 687 O O . ILE A 1 85 ? -8.980 7.893 17.718 1.00 80.31 85 ILE A O 1
ATOM 691 N N . LYS A 1 86 ? -7.500 6.734 16.484 1.00 74.50 86 LYS A N 1
ATOM 692 C CA . LYS A 1 86 ? -6.308 7.398 17.021 1.00 74.50 86 LYS A CA 1
ATOM 693 C C . LYS A 1 86 ? -6.467 8.926 17.020 1.00 74.50 86 LYS A C 1
ATOM 695 O O . LYS A 1 86 ? -6.666 9.521 15.961 1.00 74.50 86 LYS A O 1
ATOM 700 N N . GLY A 1 87 ? -6.289 9.538 18.191 1.00 80.38 87 GLY A N 1
ATOM 701 C CA . GLY A 1 87 ? -6.453 10.980 18.413 1.00 80.38 87 GLY A CA 1
ATOM 702 C C . GLY A 1 87 ? -7.768 11.362 19.096 1.00 80.38 87 GLY A C 1
ATOM 703 O O . GLY A 1 87 ? -7.938 12.527 19.440 1.00 80.38 87 GLY A O 1
ATOM 704 N N . PHE A 1 88 ? -8.662 10.399 19.334 1.00 79.31 88 PHE A N 1
ATOM 705 C CA . PHE A 1 88 ? -9.930 10.611 20.023 1.00 79.31 88 PHE A CA 1
ATOM 706 C C . PHE A 1 88 ? -10.079 9.642 21.204 1.00 79.31 88 PHE A C 1
ATOM 708 O O . PHE A 1 88 ? -10.660 8.572 21.078 1.00 79.31 88 PHE A O 1
ATOM 715 N N . GLU A 1 89 ? -9.557 10.023 22.371 1.00 78.12 89 GLU A N 1
ATOM 716 C CA . GLU A 1 89 ? -9.518 9.153 23.563 1.00 78.12 89 GLU A CA 1
ATOM 717 C C . GLU A 1 89 ? -10.861 9.061 24.313 1.00 78.12 89 GLU A C 1
ATOM 719 O O . GLU A 1 89 ? -11.069 8.138 25.090 1.00 78.12 89 GLU A O 1
ATOM 724 N N . ASN A 1 90 ? -11.792 9.987 24.057 1.00 76.12 90 ASN A N 1
ATOM 725 C CA . ASN A 1 90 ? -13.099 10.059 24.724 1.00 76.12 90 ASN A CA 1
ATOM 726 C C . ASN A 1 90 ? -14.257 10.143 23.720 1.00 76.12 90 ASN A C 1
ATOM 728 O O . ASN A 1 90 ? -15.243 10.844 23.950 1.00 76.12 90 ASN A O 1
ATOM 732 N N . PHE A 1 91 ? -14.120 9.490 22.565 1.00 74.75 91 PHE A N 1
ATOM 733 C CA . PHE A 1 91 ? -15.180 9.497 21.564 1.00 74.75 91 PHE A CA 1
ATOM 734 C C . PHE A 1 91 ? -16.362 8.649 22.037 1.00 74.75 91 PHE A C 1
ATOM 736 O O . PHE A 1 91 ? -16.237 7.441 22.227 1.00 74.75 91 PHE A O 1
ATOM 743 N N . GLN A 1 92 ? -17.513 9.290 22.228 1.00 75.88 92 GLN A N 1
ATOM 744 C CA . GLN A 1 92 ? -18.774 8.602 22.465 1.00 75.88 92 GLN A CA 1
ATOM 745 C C . GLN A 1 92 ? -19.529 8.495 21.146 1.00 75.88 92 GLN A C 1
ATOM 747 O O . GLN A 1 92 ? -19.821 9.500 20.50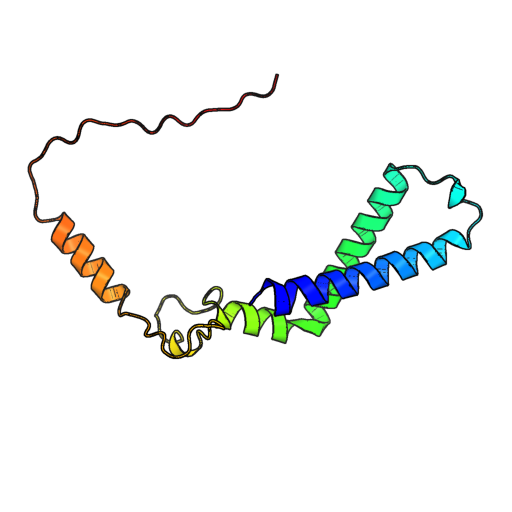0 1.00 75.88 92 GLN A O 1
ATOM 752 N N . ILE A 1 93 ? -19.847 7.265 20.758 1.00 77.94 93 ILE A N 1
ATOM 753 C CA . ILE A 1 93 ? -20.720 7.003 19.618 1.00 77.94 93 ILE A CA 1
ATOM 754 C C . ILE A 1 93 ? -22.155 7.266 20.070 1.00 77.94 93 ILE A C 1
ATOM 756 O O . ILE A 1 93 ? -22.645 6.620 20.995 1.00 77.94 93 ILE A O 1
ATOM 760 N N . GLY A 1 94 ? -22.801 8.249 19.442 1.00 76.75 94 GLY A N 1
ATOM 761 C CA . GLY A 1 94 ? -24.210 8.562 19.676 1.00 76.75 94 GLY A CA 1
ATOM 762 C C . GLY A 1 94 ? -25.142 7.456 19.176 1.00 76.75 94 GLY A C 1
ATOM 763 O O . GLY A 1 94 ? -24.762 6.618 18.353 1.00 76.75 94 GLY A O 1
ATOM 764 N N . HIS A 1 95 ? -26.390 7.463 19.646 1.00 77.94 95 HIS A N 1
ATOM 765 C CA . HIS A 1 95 ? -27.420 6.513 19.226 1.00 77.94 95 HIS A CA 1
ATOM 766 C C . HIS A 1 95 ? -28.017 6.903 17.869 1.00 77.94 95 HIS A C 1
ATOM 768 O O . HIS A 1 95 ? -29.219 7.120 17.737 1.00 77.94 95 HIS A O 1
ATOM 774 N N . TRP A 1 96 ? -27.181 6.912 16.829 1.00 79.50 96 TRP A N 1
ATOM 775 C CA . TRP A 1 96 ? -27.534 7.380 15.486 1.00 79.50 96 TRP A CA 1
ATOM 776 C C . TRP A 1 96 ? -28.795 6.714 14.908 1.00 79.50 96 TRP A C 1
ATOM 778 O O . TRP A 1 96 ? -29.534 7.332 14.149 1.00 79.50 96 TRP A O 1
ATOM 788 N N . ARG A 1 97 ? -29.095 5.464 15.289 1.00 75.44 97 ARG A N 1
ATOM 789 C CA . ARG A 1 97 ? -30.336 4.765 14.899 1.00 75.44 97 ARG A CA 1
ATOM 790 C C . ARG A 1 97 ? -31.602 5.427 15.437 1.00 75.44 97 ARG A C 1
ATOM 792 O O . ARG A 1 97 ? -32.642 5.351 14.791 1.00 75.44 97 ARG A O 1
ATOM 799 N N . GLN A 1 98 ? -31.531 5.982 16.640 1.00 76.19 98 GLN A N 1
ATOM 800 C CA . GLN A 1 98 ? -32.622 6.729 17.257 1.00 76.19 98 GLN A CA 1
ATOM 801 C C . GLN A 1 98 ? -32.637 8.140 16.679 1.00 76.19 98 GLN A C 1
ATOM 803 O O . GLN A 1 98 ? -33.676 8.564 16.193 1.00 76.19 98 GLN A O 1
ATOM 808 N N . ASP A 1 99 ? -31.474 8.788 16.589 1.00 74.38 99 ASP A N 1
ATOM 809 C CA . ASP A 1 99 ? -31.344 10.158 16.081 1.00 74.38 99 ASP A CA 1
ATOM 810 C C . ASP A 1 99 ? -31.851 10.317 14.633 1.00 74.38 99 ASP A C 1
ATOM 812 O O . ASP A 1 99 ? -32.506 11.307 14.317 1.00 74.38 99 ASP A O 1
ATOM 816 N N . LEU A 1 100 ? -31.619 9.325 13.760 1.00 68.56 100 LEU A N 1
ATOM 817 C CA 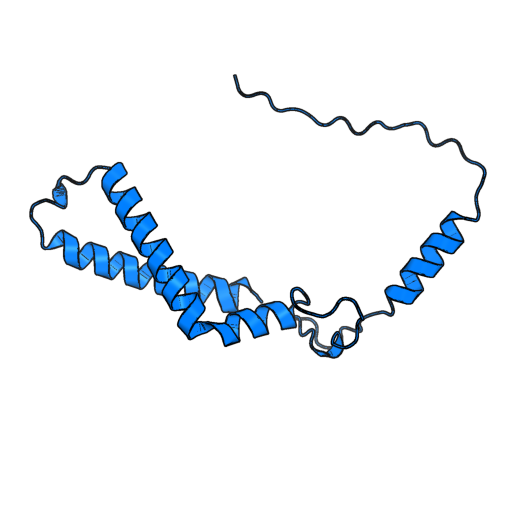. LEU A 1 100 ? -32.142 9.321 12.386 1.00 68.56 100 LEU A CA 1
ATOM 818 C C . LEU A 1 100 ? -33.666 9.164 12.318 1.00 68.56 100 LEU A C 1
ATOM 820 O O . LEU A 1 100 ? -34.288 9.752 11.440 1.00 68.56 100 LEU A O 1
ATOM 824 N N . ARG A 1 101 ? -34.274 8.386 13.224 1.00 65.94 101 ARG A N 1
ATOM 825 C CA . ARG A 1 101 ? -35.740 8.236 13.276 1.00 65.94 101 ARG A CA 1
ATOM 826 C C . ARG A 1 101 ? -36.404 9.525 13.733 1.00 65.94 101 ARG A C 1
ATOM 828 O O . ARG A 1 101 ? -37.397 9.930 13.149 1.00 65.94 101 ARG A O 1
ATOM 835 N N . THR A 1 102 ? -35.811 10.200 14.714 1.00 62.47 102 THR A N 1
ATOM 836 C CA . THR A 1 102 ? -36.289 11.508 15.167 1.00 62.47 102 THR A CA 1
ATOM 837 C C . THR A 1 102 ? -36.199 12.558 14.057 1.00 62.47 102 THR A C 1
ATOM 839 O O . THR A 1 102 ? -37.037 13.449 13.995 1.00 62.47 102 THR A O 1
ATOM 842 N N . LEU A 1 103 ? -35.202 12.463 13.167 1.00 61.03 103 LEU A N 1
ATOM 843 C CA . LEU A 1 103 ? -35.084 13.346 12.001 1.00 61.03 103 LEU A CA 1
ATOM 844 C C . LEU A 1 103 ? -36.196 13.108 10.966 1.00 61.03 103 LEU A C 1
ATOM 846 O O . LEU A 1 103 ? -36.707 14.071 10.406 1.00 61.03 103 LEU A O 1
ATOM 850 N N . ASP A 1 104 ? -36.563 11.847 10.733 1.00 60.09 104 ASP A N 1
ATOM 851 C CA . ASP A 1 104 ? -37.647 11.448 9.821 1.00 60.09 104 ASP A CA 1
ATOM 852 C C . ASP A 1 104 ? -39.019 11.890 10.365 1.00 60.09 104 ASP A C 1
ATOM 854 O O . ASP A 1 104 ? -39.838 12.455 9.648 1.00 60.09 104 ASP A O 1
ATOM 858 N N . GLU A 1 105 ? -39.227 11.758 11.678 1.00 57.88 105 GLU A N 1
ATOM 859 C CA . GLU A 1 105 ? -40.427 12.246 12.373 1.00 57.88 105 GLU A CA 1
ATOM 860 C C . GLU A 1 105 ? -40.514 13.785 12.408 1.00 57.88 105 GLU A C 1
ATOM 862 O O . GLU A 1 105 ? -41.608 14.344 12.375 1.00 57.88 105 GLU A O 1
ATOM 867 N N . LEU A 1 106 ? -39.378 14.492 12.444 1.00 56.81 106 LEU A N 1
ATOM 868 C CA . LEU A 1 106 ? -39.330 15.954 12.300 1.00 56.81 106 LEU A CA 1
ATOM 869 C C . LEU A 1 106 ? -39.546 16.410 10.850 1.00 56.81 106 LEU A C 1
ATOM 871 O O . LEU A 1 106 ? -40.039 17.516 10.642 1.00 56.81 106 LEU A O 1
ATOM 875 N N . ALA A 1 107 ? -39.201 15.581 9.863 1.00 58.12 107 ALA A N 1
ATOM 876 C CA . ALA A 1 107 ? -39.466 15.848 8.450 1.00 58.12 107 ALA A CA 1
ATOM 877 C C . ALA A 1 107 ? -40.951 15.660 8.077 1.00 58.12 107 ALA A C 1
ATOM 879 O O . ALA A 1 107 ? -41.405 16.254 7.102 1.00 58.12 107 ALA A O 1
ATOM 880 N N . ASP A 1 108 ? -41.717 14.900 8.870 1.00 53.66 108 ASP A N 1
ATOM 881 C CA . ASP A 1 108 ? -43.174 14.726 8.721 1.00 53.66 108 ASP A CA 1
ATOM 882 C C . ASP A 1 108 ? -43.993 15.879 9.350 1.00 53.66 108 ASP A C 1
ATOM 884 O O . ASP A 1 108 ? -45.206 15.987 9.167 1.00 53.66 108 ASP A O 1
ATOM 888 N N . VAL A 1 109 ? -43.340 16.804 10.066 1.00 55.75 109 VAL A N 1
ATOM 889 C CA . VAL A 1 109 ? -43.972 18.015 10.615 1.00 55.75 109 VAL A CA 1
AT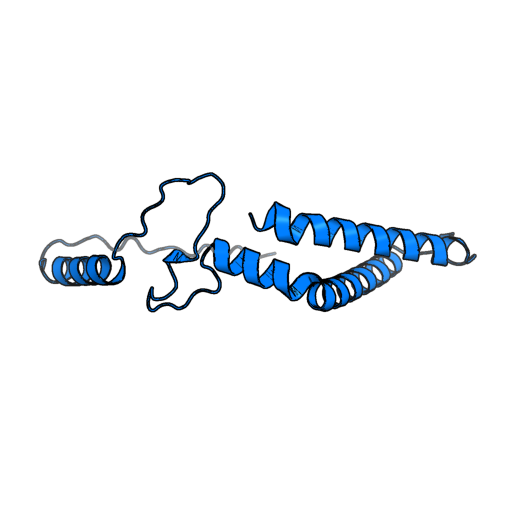OM 890 C C . VAL A 1 109 ? -43.579 19.224 9.768 1.00 55.75 109 VAL A C 1
ATOM 892 O O . VAL A 1 109 ? -42.731 20.026 10.154 1.00 55.75 109 VAL A O 1
ATOM 895 N N . GLY A 1 110 ? -44.215 19.380 8.606 1.00 46.00 110 GLY A N 1
ATOM 896 C CA . GLY A 1 110 ? -44.043 20.595 7.810 1.00 46.00 110 GLY A CA 1
ATOM 897 C C . GLY A 1 110 ? -44.499 20.507 6.364 1.00 46.00 110 GLY A C 1
ATOM 898 O O . GLY A 1 110 ? -43.699 20.704 5.457 1.00 46.00 110 GLY A O 1
ATOM 899 N N . ASP A 1 111 ? -45.797 20.304 6.144 1.00 52.72 111 ASP A N 1
ATOM 900 C CA . ASP A 1 111 ? -46.432 20.921 4.981 1.00 52.72 111 ASP A CA 1
ATOM 901 C C . ASP A 1 111 ? -46.271 22.453 5.137 1.00 52.72 111 ASP A C 1
ATOM 903 O O . ASP A 1 111 ? -46.506 22.988 6.226 1.00 52.72 111 ASP A O 1
ATOM 907 N N . THR A 1 112 ? -45.861 23.145 4.068 1.00 52.75 112 THR A N 1
ATOM 908 C CA . THR A 1 112 ? -45.461 24.574 3.959 1.00 52.75 112 THR A CA 1
ATOM 909 C C . THR A 1 112 ? -43.982 24.910 4.239 1.00 52.75 112 THR A C 1
ATOM 911 O O . THR A 1 112 ? -43.584 25.142 5.372 1.00 52.75 112 THR A O 1
ATOM 914 N N . VAL A 1 113 ? -43.158 24.997 3.185 1.00 45.19 113 VAL A N 1
ATOM 915 C CA . VAL A 1 113 ? -42.727 26.249 2.514 1.00 45.19 113 VAL A CA 1
ATOM 916 C C . VAL A 1 113 ? -42.116 25.857 1.159 1.00 45.19 113 VAL A C 1
ATOM 918 O O . VAL A 1 113 ? -41.248 24.991 1.107 1.00 45.19 113 VAL A O 1
ATOM 921 N N . ASP A 1 114 ? -42.568 26.498 0.077 1.00 50.69 114 ASP A N 1
ATOM 922 C CA . ASP A 1 114 ? -41.979 26.404 -1.263 1.00 50.69 114 ASP A CA 1
ATOM 923 C C . ASP A 1 114 ? -40.472 26.714 -1.214 1.00 50.69 114 ASP A C 1
ATOM 925 O O . ASP A 1 114 ? -40.066 27.867 -1.054 1.00 50.69 114 ASP A O 1
ATOM 929 N N . ILE A 1 115 ? -39.630 25.688 -1.344 1.00 55.47 115 ILE A N 1
ATOM 930 C CA . ILE A 1 115 ? -38.206 25.865 -1.633 1.00 55.47 115 ILE A CA 1
ATOM 931 C C . ILE A 1 115 ? -38.073 25.747 -3.145 1.00 55.47 115 ILE A C 1
ATOM 933 O O . ILE A 1 115 ? -38.283 24.674 -3.709 1.00 55.47 115 ILE A O 1
ATOM 937 N N . GLU A 1 116 ? -37.775 26.874 -3.793 1.00 46.34 116 GLU A N 1
ATOM 938 C CA . GLU A 1 116 ? -37.466 26.932 -5.218 1.00 46.34 116 GLU A CA 1
ATOM 939 C C . GLU A 1 116 ? -36.435 25.854 -5.579 1.00 46.34 116 GLU A C 1
ATOM 941 O O . GLU A 1 116 ? -35.359 25.760 -4.977 1.00 46.34 116 GLU A O 1
ATOM 946 N N . ASP A 1 117 ? -36.818 25.042 -6.564 1.00 49.84 117 ASP A N 1
ATOM 947 C CA . ASP A 1 117 ? -36.048 23.980 -7.202 1.00 49.84 117 ASP A CA 1
ATOM 948 C C . ASP A 1 117 ? -34.699 24.528 -7.684 1.00 49.84 117 ASP A C 1
ATOM 950 O O . ASP A 1 117 ? -34.552 25.040 -8.794 1.00 49.84 117 ASP A O 1
ATOM 954 N N . THR A 1 118 ? -33.689 24.459 -6.819 1.00 47.34 118 THR A N 1
ATOM 955 C CA . THR A 1 118 ? -32.301 24.677 -7.213 1.00 47.34 118 THR A CA 1
ATOM 956 C C . THR A 1 118 ? -31.788 23.359 -7.762 1.00 47.34 118 THR A C 1
ATOM 958 O O . THR A 1 118 ? -31.145 22.558 -7.083 1.00 47.34 118 THR A O 1
ATOM 961 N N . SER A 1 119 ? -32.138 23.137 -9.026 1.00 45.31 119 SER A N 1
ATOM 962 C CA . SER A 1 119 ? -31.673 22.039 -9.855 1.00 45.31 119 SER A CA 1
ATOM 963 C C . SER A 1 119 ? -30.153 21.892 -9.738 1.00 45.31 119 SER A C 1
ATOM 965 O O . SER A 1 119 ? -29.390 22.814 -10.030 1.00 45.31 119 SER A O 1
ATOM 967 N N . ILE A 1 120 ? -29.700 20.718 -9.303 1.00 51.44 120 ILE A N 1
ATOM 968 C CA . ILE A 1 120 ? -28.280 20.364 -9.286 1.00 51.44 120 ILE A CA 1
ATOM 969 C C . ILE A 1 120 ? -27.854 20.113 -10.740 1.00 51.44 120 ILE A C 1
ATOM 971 O O . ILE A 1 120 ? -28.103 19.041 -11.294 1.00 51.44 120 ILE A O 1
ATOM 975 N N . GLU A 1 121 ? -27.224 21.103 -11.375 1.00 42.75 121 GLU A N 1
ATOM 976 C CA . GLU A 1 121 ? -26.578 20.934 -12.679 1.00 42.75 121 GLU A CA 1
ATOM 977 C C . GLU A 1 121 ? -25.345 20.026 -12.543 1.00 42.75 121 GLU A C 1
ATOM 979 O O . GLU A 1 121 ? -24.300 20.410 -12.014 1.00 42.75 121 GLU A O 1
ATOM 984 N N . PHE A 1 122 ? -25.449 18.801 -13.059 1.00 42.44 122 PHE A N 1
ATOM 985 C CA . PHE A 1 122 ? -24.287 17.955 -13.306 1.00 42.44 122 PHE A CA 1
ATOM 986 C C . PHE A 1 122 ? -23.534 18.486 -14.528 1.00 42.44 122 PHE A C 1
ATOM 988 O O . PHE A 1 122 ? -23.920 18.234 -15.670 1.00 42.44 122 PHE A O 1
ATOM 995 N N . VAL A 1 123 ? -22.432 19.198 -14.293 1.00 47.50 123 VAL A N 1
ATOM 996 C CA . VAL A 1 123 ? -21.499 19.600 -15.350 1.00 47.50 123 VAL A CA 1
ATOM 997 C C . VAL A 1 123 ? -20.855 18.342 -15.941 1.00 47.50 123 VAL A C 1
ATOM 999 O O . VAL A 1 123 ? -19.947 17.751 -15.359 1.00 47.50 123 VAL A O 1
ATOM 1002 N N . HIS A 1 124 ? -21.329 17.921 -17.114 1.00 44.00 124 HIS A N 1
ATOM 1003 C CA . HIS A 1 124 ? -20.595 17.002 -17.979 1.00 44.00 124 HIS A CA 1
ATOM 1004 C C . HIS A 1 124 ? -19.364 17.738 -18.515 1.00 44.00 124 HIS A C 1
ATOM 1006 O O . HIS A 1 124 ? -19.462 18.539 -19.444 1.00 44.00 124 HIS A O 1
ATOM 1012 N N . THR A 1 125 ? -18.187 17.470 -17.953 1.00 47.97 125 THR A N 1
ATOM 1013 C CA . THR A 1 125 ? -16.931 17.805 -18.629 1.00 47.97 125 THR A CA 1
ATOM 1014 C C . THR A 1 125 ? -16.750 16.833 -19.790 1.00 47.97 125 THR A C 1
ATOM 1016 O O . THR A 1 125 ? -16.225 15.732 -19.618 1.00 47.97 125 THR A O 1
ATOM 1019 N N . GLY A 1 126 ? -17.251 17.224 -20.961 1.00 38.22 126 GLY A N 1
ATOM 1020 C CA . GLY A 1 126 ? -16.922 16.581 -22.225 1.00 38.22 126 GLY A CA 1
ATOM 1021 C C . GLY A 1 126 ? -15.437 16.770 -22.528 1.00 38.22 126 GLY A C 1
ATOM 1022 O O . GLY A 1 126 ? -14.923 17.885 -22.465 1.00 38.22 126 GLY A O 1
ATOM 1023 N N . LEU A 1 127 ? -14.759 15.660 -22.807 1.00 44.38 127 LEU A N 1
ATOM 1024 C CA . LEU A 1 127 ? -13.461 15.639 -23.469 1.00 44.38 127 LEU A CA 1
ATOM 1025 C C . LEU A 1 127 ? -13.709 15.873 -24.966 1.00 44.38 127 LEU A C 1
ATOM 1027 O O . LEU A 1 127 ? -14.405 15.068 -25.588 1.00 44.38 127 LEU A O 1
ATOM 1031 N N . GLU A 1 128 ? -13.158 16.956 -25.510 1.00 46.19 128 GLU A N 1
ATOM 1032 C CA . GLU A 1 128 ? -12.762 17.029 -26.925 1.00 46.19 128 GLU A CA 1
ATOM 1033 C C . GLU A 1 128 ? -11.311 16.560 -27.071 1.00 46.19 128 GLU A C 1
ATOM 1035 O O . GLU A 1 128 ? -10.485 16.904 -26.189 1.00 46.19 128 GLU A O 1
#

Secondary structure (DSSP, 8-state):
-HIIIIIHHHHHHHHHHHHHHHHHHHTSTTGGG--HHHHHHHHHHHHHHHHHHHHHHSHHHHHHHHHHTTTTS-TTSTTGGG---TT-TTPPPP-HHHHHHHHHHHHTS-------------------

Organism: NCBI:txid1336337